Protein AF-A0A4Y2B0X3-F1 (afdb_monomer)

Mean predicted aligned error: 8.86 Å

Nearest PDB structures (foldseek):
  2b99-assembly1_A  TM=5.488E-01  e=1.959E+00  Methanocaldococcus jannaschii
  4aln-assembly2_F  TM=6.161E-01  e=4.173E+00  Staphylococcus aureus
  5im5-assembly1_K  TM=5.473E-01  e=3.918E+00  Methanocaldococcus jannaschii DSM 2661
  4y7k-assembly1_E  TM=5.125E-01  e=4.173E+00  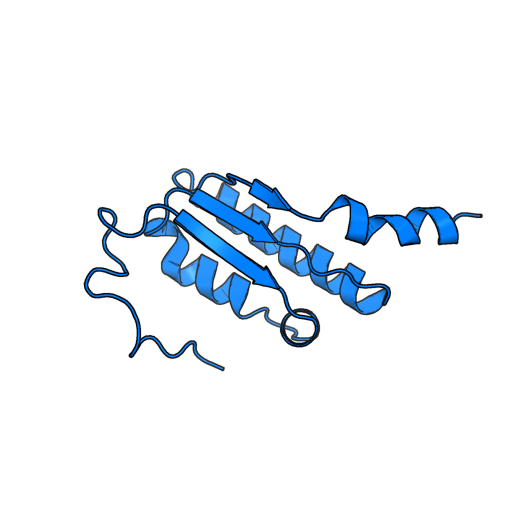Methanosarcina acetivorans C2A

Secondary structure (DSSP, 8-state):
----GGGPPTTTT-TTT--EEEEE--HHHHSSSS-HHHHHHHHHGGG-SEEEEEPPP---HHHHHHHHHHHHHHHHHHHH-TT-EEEEEESHHHHHHHHHHTT-

Solvent-accessi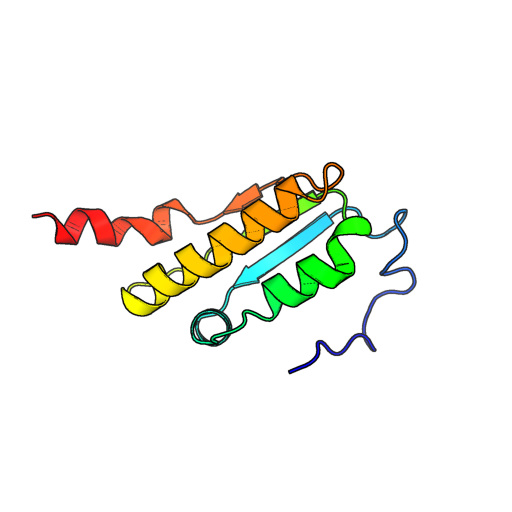ble surface area (backbone atoms only — not comparable to full-atom values): 6188 Å² total; per-residue (Å²): 129,84,82,82,67,88,81,57,62,91,56,68,77,36,65,89,69,33,44,66,48,79,46,74,58,50,72,72,44,38,70,39,96,68,39,63,70,54,55,47,43,72,76,48,43,89,30,27,41,27,38,28,44,38,50,55,81,56,87,52,68,68,48,52,54,36,42,55,55,53,48,52,53,46,52,51,50,40,70,73,35,86,66,38,39,83,73,43,78,39,53,54,71,62,40,50,63,62,60,64,69,73,75,114

Sequence (104 aa):
MPLDTRNWPEGFGSNSVCKKIRLGLTESQLSMDTCPVMEFLQQYSSIFLQVEIECMKCKEMRLIKSWCRHFIIFLQILTSNSQLILDKFSNFSKYFKHIEDLRK

Structure (mmCIF, N/CA/C/O backbone):
data_AF-A0A4Y2B0X3-F1
#
_entry.id   AF-A0A4Y2B0X3-F1
#
loop_
_atom_site.group_PDB
_atom_site.id
_atom_site.type_symbol
_atom_site.label_atom_id
_atom_site.label_alt_id
_atom_site.label_comp_id
_atom_site.label_asym_id
_atom_site.label_entity_id
_atom_site.label_seq_id
_atom_site.pdbx_PDB_ins_code
_atom_site.Cartn_x
_atom_site.Cartn_y
_atom_site.Cartn_z
_atom_site.occupancy
_atom_site.B_iso_or_equiv
_atom_site.auth_seq_id
_atom_site.auth_comp_id
_atom_site.auth_asym_id
_atom_site.auth_atom_id
_atom_site.pdbx_PDB_model_num
ATOM 1 N N . MET A 1 1 ? 12.847 -9.181 7.881 1.00 35.31 1 MET A N 1
ATOM 2 C CA . MET A 1 1 ? 13.359 -8.540 9.115 1.00 35.31 1 MET A CA 1
ATOM 3 C C . MET A 1 1 ? 12.161 -8.015 9.883 1.00 35.31 1 MET A C 1
ATOM 5 O O . MET A 1 1 ? 11.351 -7.351 9.246 1.00 35.31 1 MET A O 1
ATOM 9 N N . PRO A 1 2 ? 12.011 -8.323 11.182 1.00 45.03 2 PRO A N 1
ATOM 10 C CA . PRO A 1 2 ? 10.920 -7.773 11.975 1.00 45.03 2 PRO A CA 1
ATOM 11 C C . PRO A 1 2 ? 11.139 -6.267 12.172 1.00 45.03 2 PRO A C 1
ATOM 13 O O . PRO A 1 2 ? 12.276 -5.806 12.287 1.00 45.03 2 PRO A O 1
ATOM 16 N N . LEU A 1 3 ? 10.049 -5.505 12.150 1.00 56.09 3 LEU A N 1
ATOM 17 C CA . LEU A 1 3 ? 10.064 -4.058 12.337 1.00 56.09 3 LEU A CA 1
ATOM 18 C C . LEU A 1 3 ? 10.420 -3.751 13.804 1.00 56.09 3 LEU A C 1
ATOM 20 O O . LEU A 1 3 ? 9.771 -4.275 14.706 1.00 56.09 3 LEU A O 1
ATOM 24 N N . ASP A 1 4 ? 11.455 -2.944 14.057 1.00 55.56 4 ASP A N 1
ATOM 25 C CA . ASP A 1 4 ? 11.861 -2.595 15.426 1.00 55.56 4 ASP A CA 1
ATOM 26 C C . ASP A 1 4 ? 10.875 -1.577 16.018 1.00 55.56 4 ASP A C 1
ATOM 28 O O . ASP A 1 4 ? 10.863 -0.399 15.655 1.00 55.56 4 ASP A O 1
ATOM 32 N N . THR A 1 5 ? 10.004 -2.055 16.905 1.00 61.75 5 THR A N 1
ATOM 33 C CA . THR A 1 5 ? 8.927 -1.269 17.524 1.00 61.75 5 THR A CA 1
ATOM 34 C C . THR A 1 5 ? 9.382 -0.489 18.759 1.00 61.75 5 THR A C 1
ATOM 36 O O . THR A 1 5 ? 8.598 0.271 19.323 1.00 61.75 5 THR A O 1
ATOM 39 N N . ARG A 1 6 ? 10.647 -0.625 19.184 1.00 61.31 6 ARG A N 1
ATOM 40 C CA . ARG A 1 6 ? 11.175 0.014 20.407 1.00 61.31 6 ARG A CA 1
ATOM 41 C C . ARG A 1 6 ? 11.184 1.541 20.380 1.00 61.31 6 ARG A C 1
ATOM 43 O O . ARG A 1 6 ? 11.171 2.152 21.439 1.00 61.31 6 ARG A O 1
ATOM 50 N N . ASN A 1 7 ? 11.180 2.143 19.193 1.00 60.81 7 ASN A N 1
ATOM 51 C CA . ASN A 1 7 ? 11.202 3.598 19.015 1.00 60.81 7 ASN A CA 1
ATOM 52 C C . ASN A 1 7 ? 9.824 4.182 18.682 1.00 60.81 7 ASN A C 1
ATOM 54 O O . ASN A 1 7 ? 9.728 5.299 18.170 1.00 60.81 7 ASN A O 1
ATOM 58 N N . TRP A 1 8 ? 8.754 3.416 18.886 1.00 67.38 8 TRP A N 1
ATOM 59 C CA . TRP A 1 8 ? 7.418 3.901 18.588 1.00 67.38 8 TRP A CA 1
ATOM 60 C C . TRP A 1 8 ? 6.957 4.926 19.631 1.00 67.38 8 TRP A C 1
ATOM 62 O O . TRP A 1 8 ? 7.240 4.755 20.816 1.00 67.38 8 TRP A O 1
ATOM 72 N N . PRO A 1 9 ? 6.248 5.988 19.204 1.00 58.88 9 PRO A N 1
ATOM 73 C CA . PRO A 1 9 ? 5.620 6.937 20.114 1.00 58.88 9 PRO A CA 1
ATOM 74 C C . PRO A 1 9 ? 4.786 6.226 21.184 1.00 58.88 9 PRO A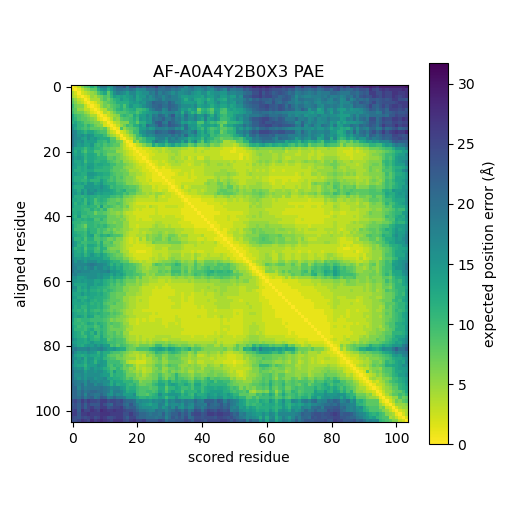 C 1
ATOM 76 O O . PRO A 1 9 ? 4.095 5.249 20.886 1.00 58.88 9 PRO A O 1
ATOM 79 N N . GLU A 1 10 ? 4.787 6.740 22.414 1.00 61.03 10 GLU A N 1
ATOM 80 C CA . GLU A 1 10 ? 3.846 6.271 23.434 1.00 61.03 10 GLU A CA 1
ATOM 81 C C . GLU A 1 10 ? 2.405 6.372 22.904 1.00 61.03 10 GLU A C 1
ATOM 83 O O . GLU A 1 10 ? 1.976 7.408 22.393 1.00 61.03 10 GLU A O 1
ATOM 88 N N . GLY A 1 11 ? 1.664 5.264 22.983 1.00 60.12 11 GLY A N 1
ATOM 89 C CA . GLY A 1 11 ? 0.298 5.160 22.457 1.00 60.12 11 GLY A CA 1
ATOM 90 C C . GLY A 1 11 ? 0.187 4.669 21.010 1.00 60.12 11 GLY A C 1
ATOM 91 O O . GLY A 1 11 ? -0.933 4.523 20.512 1.00 60.12 11 GLY A O 1
ATOM 92 N N . PHE A 1 12 ? 1.297 4.358 20.335 1.00 56.50 12 PHE A N 1
ATOM 93 C CA . PHE A 1 12 ? 1.249 3.658 19.051 1.00 56.50 12 PHE A CA 1
ATOM 94 C C . PHE A 1 12 ? 0.616 2.269 19.245 1.00 56.50 12 PHE A C 1
ATOM 96 O O . PHE A 1 12 ? 1.061 1.490 20.084 1.00 56.50 12 PHE A O 1
ATOM 103 N N . GLY A 1 13 ? -0.462 1.975 18.515 1.00 57.81 13 GLY A N 1
ATOM 104 C CA . GLY A 1 13 ? -1.303 0.794 18.768 1.00 57.81 13 GLY A CA 1
ATOM 105 C C . GLY A 1 13 ? -2.632 1.092 19.466 1.00 57.81 13 GLY A C 1
ATOM 106 O O . GLY A 1 13 ? -3.500 0.226 19.506 1.00 57.81 13 GLY A O 1
ATOM 107 N N . SER A 1 14 ? -2.828 2.313 19.971 1.00 60.22 14 SER A N 1
ATOM 108 C CA . SER A 1 14 ? -4.129 2.771 20.460 1.00 60.22 14 SER A CA 1
ATOM 109 C C . SER A 1 14 ? -4.927 3.430 19.333 1.00 60.22 14 SER A C 1
ATOM 111 O O . SER A 1 14 ? -4.436 4.360 18.681 1.00 60.22 14 SER A O 1
ATOM 113 N N . ASN A 1 15 ? -6.189 3.016 19.161 1.00 58.91 15 ASN A N 1
ATOM 114 C CA . ASN A 1 15 ? -7.125 3.591 18.181 1.00 58.91 15 ASN A CA 1
ATOM 115 C C . ASN A 1 15 ? -7.284 5.118 18.312 1.00 58.91 15 ASN A C 1
ATOM 117 O O . ASN A 1 15 ? -7.689 5.784 17.360 1.00 58.91 15 ASN A O 1
ATOM 121 N N . SER A 1 16 ? -6.992 5.698 19.483 1.00 60.69 16 SER A N 1
ATOM 122 C CA . SER A 1 16 ? -7.134 7.140 19.705 1.00 60.69 16 SER A CA 1
ATOM 123 C C . SER A 1 16 ? -6.004 7.976 19.094 1.00 60.69 16 SER A C 1
ATOM 125 O O . SER A 1 16 ? -6.254 9.123 18.717 1.00 60.69 16 SER A O 1
ATOM 127 N N . VAL A 1 17 ? -4.794 7.418 18.965 1.00 59.97 17 VAL A N 1
ATOM 128 C CA . VAL A 1 17 ? -3.576 8.165 18.595 1.00 59.97 17 VAL A CA 1
ATOM 129 C C . VAL A 1 17 ? -3.182 7.920 17.136 1.00 59.97 17 VAL A C 1
ATOM 131 O O . VAL A 1 17 ? -2.882 8.865 16.406 1.00 59.97 17 VAL A O 1
ATOM 134 N N . CYS A 1 18 ? -3.242 6.674 16.664 1.00 66.75 18 CYS A N 1
ATOM 135 C CA . CYS A 1 18 ? -2.751 6.296 15.336 1.00 66.75 18 CYS A CA 1
ATOM 136 C C . CYS A 1 18 ? -3.863 6.240 14.282 1.00 66.75 18 CYS A C 1
ATOM 138 O O . CYS A 1 18 ? -4.171 5.190 13.736 1.00 66.75 18 CYS A O 1
ATOM 140 N N . LYS A 1 19 ? -4.452 7.389 13.936 1.00 81.56 19 LYS A N 1
ATOM 141 C CA . LYS A 1 19 ? -5.534 7.431 12.931 1.00 81.56 19 LYS A CA 1
ATOM 142 C C . LYS A 1 19 ? -5.055 7.223 11.498 1.00 81.56 19 LYS A C 1
ATOM 144 O O . LYS A 1 19 ? -5.829 6.745 10.676 1.00 81.56 19 LYS A O 1
ATOM 149 N N . LYS A 1 20 ? -3.811 7.589 11.188 1.00 86.06 20 LYS A N 1
ATOM 150 C CA . LYS A 1 20 ? -3.294 7.618 9.819 1.00 86.06 20 LYS A CA 1
ATOM 151 C C . LYS A 1 20 ? -1.893 7.035 9.738 1.00 86.06 20 LYS A C 1
ATOM 153 O O . LYS A 1 20 ? -1.041 7.370 10.558 1.00 86.06 20 LYS A O 1
ATOM 158 N N . ILE A 1 21 ? -1.650 6.216 8.720 1.00 86.31 21 ILE A N 1
ATOM 159 C CA . ILE A 1 21 ? -0.324 5.696 8.389 1.00 86.31 21 ILE A CA 1
ATOM 160 C C . ILE A 1 21 ? 0.016 5.961 6.926 1.00 86.31 21 ILE A C 1
ATOM 162 O O . ILE A 1 21 ? -0.839 5.859 6.052 1.00 86.31 21 ILE A O 1
ATOM 166 N N . ARG A 1 22 ? 1.282 6.285 6.657 1.00 86.94 22 ARG A N 1
ATOM 167 C CA . ARG A 1 22 ? 1.830 6.385 5.304 1.00 86.94 22 ARG A CA 1
ATOM 168 C C . ARG A 1 22 ? 2.845 5.278 5.081 1.00 86.94 22 ARG A C 1
ATOM 170 O O . ARG A 1 22 ? 3.764 5.107 5.878 1.00 86.94 22 ARG A O 1
ATOM 177 N N . LEU A 1 23 ? 2.685 4.563 3.978 1.00 86.44 23 LEU A N 1
ATOM 178 C CA . LEU A 1 23 ? 3.517 3.432 3.606 1.00 86.44 23 LEU A CA 1
ATOM 179 C C . LEU A 1 23 ? 4.239 3.735 2.299 1.00 86.44 23 LEU A C 1
ATOM 181 O O . LEU A 1 23 ? 3.613 4.009 1.274 1.00 86.44 23 LEU A O 1
ATOM 185 N N . GLY A 1 24 ? 5.565 3.678 2.350 1.00 84.19 24 GLY A N 1
ATOM 186 C CA . GLY A 1 24 ? 6.423 3.692 1.172 1.00 84.19 24 GLY A CA 1
ATOM 187 C C . GLY A 1 24 ? 6.955 2.290 0.916 1.00 84.19 24 GLY A C 1
ATOM 188 O O . GLY A 1 24 ? 7.452 1.647 1.837 1.00 84.19 24 GLY A O 1
ATOM 189 N N . LEU A 1 25 ? 6.851 1.828 -0.327 1.00 82.00 25 LEU A N 1
ATOM 190 C CA . LEU A 1 25 ? 7.480 0.586 -0.772 1.00 82.00 25 LEU A CA 1
ATOM 191 C C . LEU A 1 25 ? 8.834 0.911 -1.399 1.00 82.00 25 LEU A C 1
ATOM 193 O O . LEU A 1 25 ? 8.901 1.736 -2.309 1.00 82.00 25 LEU A O 1
ATOM 197 N N . THR A 1 26 ? 9.899 0.269 -0.926 1.00 84.50 26 THR A N 1
ATOM 198 C CA . THR A 1 26 ? 11.239 0.368 -1.526 1.00 84.50 26 THR A CA 1
ATOM 199 C C . THR A 1 26 ? 11.488 -0.752 -2.541 1.00 84.50 26 THR A C 1
ATOM 201 O O . THR A 1 26 ? 10.819 -1.785 -2.518 1.00 84.50 26 THR A O 1
ATOM 204 N N . GLU A 1 27 ? 12.502 -0.602 -3.404 1.00 83.62 27 GLU A N 1
ATOM 205 C CA . GLU A 1 27 ? 12.887 -1.653 -4.369 1.00 83.62 27 GLU A CA 1
ATOM 206 C C . GLU A 1 27 ? 13.263 -2.954 -3.670 1.00 83.62 27 GLU A C 1
ATOM 208 O O . GLU A 1 27 ? 12.867 -4.036 -4.103 1.00 83.62 27 GLU A O 1
ATOM 213 N N . SER A 1 28 ? 13.975 -2.846 -2.547 1.00 85.00 28 SER A N 1
ATOM 214 C CA . SER A 1 28 ? 14.359 -3.997 -1.736 1.00 85.00 28 SER A CA 1
ATOM 215 C C . SER A 1 28 ? 13.141 -4.743 -1.196 1.00 85.00 28 SER A C 1
ATOM 217 O O . SER A 1 28 ? 13.085 -5.960 -1.314 1.00 85.00 28 SER A O 1
ATOM 219 N N . GLN A 1 29 ? 12.130 -4.034 -0.685 1.00 85.25 29 GLN A N 1
ATOM 220 C CA . GLN A 1 29 ? 10.890 -4.639 -0.189 1.00 85.25 29 GLN A CA 1
ATOM 221 C C . GLN A 1 29 ? 10.038 -5.243 -1.309 1.00 85.25 29 GLN A C 1
ATOM 223 O O . GLN A 1 29 ? 9.364 -6.245 -1.088 1.00 85.25 29 GLN A O 1
ATOM 228 N N . LEU A 1 30 ? 10.062 -4.651 -2.507 1.00 83.62 30 LEU A N 1
ATOM 229 C CA . LEU A 1 30 ? 9.377 -5.188 -3.685 1.00 83.62 30 LEU A CA 1
ATOM 230 C C . LEU A 1 30 ? 10.070 -6.422 -4.257 1.00 83.62 30 LEU A C 1
ATOM 232 O O . LEU A 1 30 ? 9.415 -7.246 -4.884 1.00 83.62 30 LEU A O 1
ATOM 236 N N . SER A 1 31 ? 11.374 -6.556 -4.048 1.00 84.12 31 SER A N 1
ATOM 237 C CA . SER A 1 31 ? 12.143 -7.713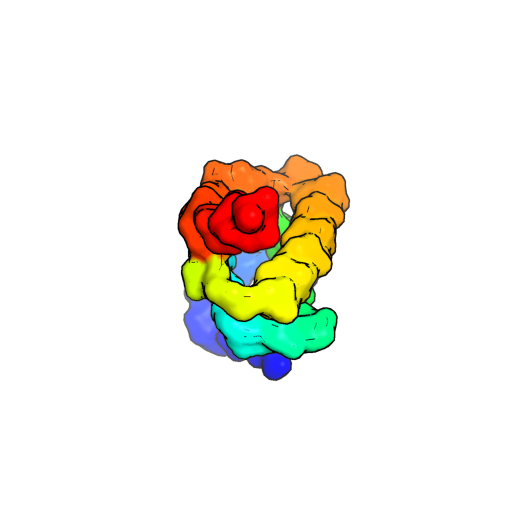 -4.509 1.00 84.12 31 SER A CA 1
ATOM 238 C C . SER A 1 31 ? 11.954 -8.946 -3.624 1.00 84.12 31 SER A C 1
ATOM 240 O O . SER A 1 31 ? 12.340 -10.040 -4.021 1.00 84.12 31 SER A O 1
ATOM 242 N N . MET A 1 32 ? 11.382 -8.781 -2.429 1.00 86.25 32 MET A N 1
ATOM 243 C CA . MET A 1 32 ? 11.130 -9.882 -1.504 1.00 86.25 32 MET A CA 1
ATOM 244 C C . MET A 1 32 ? 9.865 -10.658 -1.887 1.00 86.25 32 MET A C 1
ATOM 246 O O . MET A 1 32 ? 8.864 -10.072 -2.310 1.00 86.25 32 MET A O 1
ATOM 250 N N . ASP A 1 33 ? 9.903 -11.977 -1.675 1.00 80.88 33 ASP A N 1
ATOM 251 C CA . ASP A 1 33 ? 8.744 -12.856 -1.871 1.00 80.88 33 ASP A CA 1
ATOM 252 C C . ASP A 1 33 ? 7.586 -12.480 -0.941 1.00 80.88 33 ASP A C 1
ATOM 254 O O . ASP A 1 33 ? 6.433 -12.435 -1.376 1.00 80.88 33 ASP A O 1
ATOM 258 N N . THR A 1 34 ? 7.894 -12.140 0.315 1.00 80.81 34 THR A N 1
ATOM 259 C CA . THR A 1 34 ? 6.958 -11.495 1.238 1.00 80.81 34 THR A CA 1
ATOM 260 C C . THR A 1 34 ? 7.334 -10.033 1.429 1.00 80.81 34 THR A C 1
ATOM 262 O O . THR A 1 34 ? 8.483 -9.693 1.708 1.00 80.81 34 T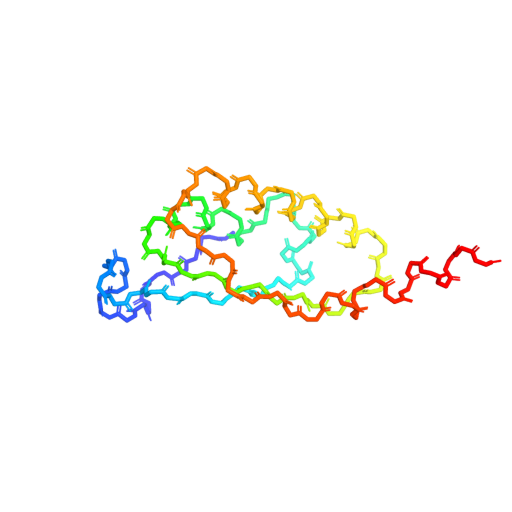HR A O 1
ATOM 265 N N . CYS A 1 35 ? 6.363 -9.137 1.247 1.00 84.69 35 CYS A N 1
ATOM 266 C CA . CYS A 1 35 ? 6.582 -7.712 1.442 1.00 84.69 35 CYS A CA 1
ATOM 267 C C . CYS A 1 35 ? 6.356 -7.355 2.921 1.00 84.69 35 CYS A C 1
ATOM 269 O O . CYS A 1 35 ? 5.214 -7.443 3.382 1.00 84.69 35 CYS A O 1
ATOM 271 N N . PRO A 1 36 ? 7.379 -6.877 3.659 1.00 86.19 36 PRO A N 1
ATOM 272 C CA . PRO A 1 36 ? 7.245 -6.559 5.086 1.00 86.19 36 PRO A CA 1
ATOM 273 C C . PRO A 1 36 ? 6.165 -5.511 5.382 1.00 86.19 36 PRO A C 1
ATOM 275 O O . PRO A 1 36 ? 5.569 -5.501 6.453 1.00 86.19 36 PRO A O 1
ATOM 278 N N . VAL A 1 37 ? 5.884 -4.630 4.417 1.00 86.38 37 VAL A N 1
ATOM 279 C CA . VAL A 1 37 ? 4.813 -3.627 4.514 1.00 86.38 37 VAL A CA 1
ATOM 280 C C . VAL A 1 37 ? 3.428 -4.282 4.519 1.00 86.38 37 VAL A C 1
ATOM 282 O O . VAL A 1 37 ? 2.526 -3.810 5.208 1.00 86.38 37 VAL A O 1
ATOM 285 N N . MET A 1 38 ? 3.254 -5.381 3.782 1.00 87.81 38 MET A N 1
ATOM 286 C CA . MET A 1 38 ? 1.991 -6.120 3.755 1.00 87.81 38 MET A CA 1
ATOM 287 C C . MET A 1 38 ? 1.803 -6.934 5.032 1.00 87.81 38 MET A C 1
ATOM 289 O O . MET A 1 38 ? 0.717 -6.903 5.600 1.00 87.81 38 MET A O 1
ATOM 293 N N . GLU A 1 39 ? 2.861 -7.582 5.527 1.00 89.56 39 GLU A N 1
ATOM 294 C CA . GLU A 1 39 ? 2.848 -8.273 6.828 1.00 89.56 39 GLU A CA 1
ATOM 295 C C . GLU A 1 39 ? 2.484 -7.302 7.961 1.00 89.56 39 GLU A C 1
ATOM 297 O O . GLU A 1 39 ? 1.618 -7.583 8.790 1.00 89.56 39 GLU A O 1
ATOM 302 N N . PHE A 1 40 ? 3.078 -6.106 7.939 1.00 87.00 40 PHE A N 1
ATOM 303 C CA . PHE A 1 40 ? 2.756 -5.039 8.875 1.00 87.00 40 PHE A CA 1
ATOM 304 C C . PHE A 1 40 ? 1.269 -4.670 8.849 1.00 87.00 40 PHE A C 1
ATOM 306 O O . PHE A 1 40 ? 0.617 -4.597 9.889 1.00 87.00 40 PHE A O 1
ATOM 313 N N . LEU A 1 41 ? 0.714 -4.441 7.659 1.00 86.12 41 LEU A N 1
ATOM 314 C CA . LEU A 1 41 ? -0.697 -4.099 7.521 1.00 86.12 41 LEU A CA 1
ATOM 315 C C . LEU A 1 41 ? -1.615 -5.243 7.948 1.00 86.12 41 LEU A C 1
ATOM 317 O O . LEU A 1 41 ? -2.635 -4.989 8.581 1.00 86.12 41 LEU A O 1
ATOM 321 N N . GLN A 1 42 ? -1.262 -6.492 7.657 1.00 88.12 42 GLN A N 1
ATOM 322 C CA . GLN A 1 42 ? -2.031 -7.639 8.139 1.00 88.12 42 GLN A CA 1
ATOM 323 C C . GLN A 1 42 ? -2.101 -7.657 9.666 1.00 88.12 42 GLN A C 1
ATOM 325 O O . GLN A 1 42 ? -3.176 -7.866 10.222 1.00 88.12 42 GLN A O 1
ATOM 330 N N . GLN A 1 43 ? -0.983 -7.385 10.339 1.00 87.00 43 GLN A N 1
ATOM 331 C CA . GLN A 1 43 ? -0.911 -7.437 11.796 1.00 87.00 43 GLN A CA 1
ATOM 332 C C . GLN A 1 43 ? -1.554 -6.223 12.482 1.00 87.00 43 GLN A C 1
ATOM 334 O O . GLN A 1 43 ? -2.140 -6.366 13.553 1.00 87.00 43 GLN A O 1
ATOM 339 N N . TYR A 1 44 ? -1.438 -5.033 11.889 1.00 84.00 44 TYR A N 1
ATOM 340 C CA . TYR A 1 44 ? -1.752 -3.778 12.575 1.00 84.00 44 TYR A CA 1
ATOM 341 C C . TYR A 1 44 ? -2.855 -2.946 11.908 1.00 84.00 44 TYR A C 1
ATOM 343 O O . TYR A 1 44 ? -3.150 -1.851 12.383 1.00 84.00 44 TYR A O 1
ATOM 351 N N . SER A 1 45 ? -3.497 -3.426 10.83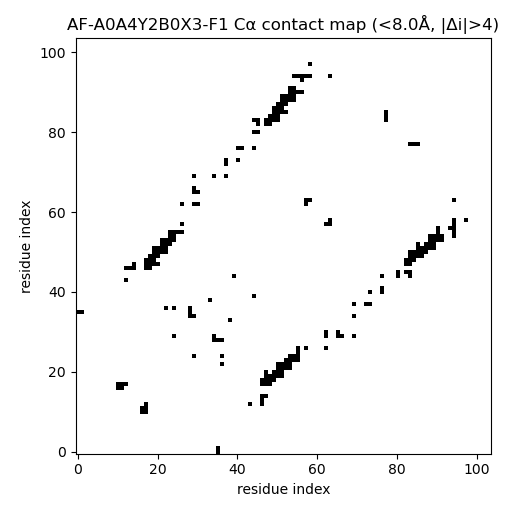5 1.00 82.50 45 SER A N 1
ATOM 352 C CA . SER A 1 45 ? -4.515 -2.644 10.104 1.00 82.50 45 SER A CA 1
ATOM 353 C C . SER A 1 45 ? -5.670 -2.152 10.977 1.00 82.50 45 SER A C 1
ATOM 355 O O . SER A 1 45 ? -6.204 -1.087 10.698 1.00 82.50 45 SER A O 1
ATOM 357 N N . SER A 1 46 ? -6.053 -2.877 12.032 1.00 82.25 46 SER A N 1
ATOM 358 C CA . SER A 1 46 ? -7.166 -2.498 12.919 1.00 82.25 46 SER A CA 1
ATOM 359 C C . SER A 1 46 ? -6.894 -1.258 13.770 1.00 82.25 46 SER A C 1
ATOM 361 O O . SER A 1 46 ? -7.828 -0.685 14.319 1.00 82.25 46 SER A O 1
ATOM 363 N N . ILE A 1 47 ? -5.628 -0.862 13.906 1.00 83.81 47 ILE A N 1
ATOM 364 C CA . ILE A 1 47 ? -5.223 0.314 14.686 1.00 83.81 47 ILE A CA 1
ATOM 365 C C . ILE A 1 47 ? -5.435 1.597 13.880 1.00 83.81 47 ILE A C 1
ATOM 367 O O . ILE A 1 47 ? -5.646 2.665 14.454 1.00 83.81 47 ILE A O 1
ATOM 371 N N . PHE A 1 48 ? -5.367 1.497 12.552 1.00 82.06 48 PHE A N 1
ATOM 372 C CA . PHE A 1 48 ? -5.390 2.642 11.658 1.00 82.06 48 PHE A CA 1
ATOM 373 C C . PHE A 1 48 ? -6.780 2.834 11.057 1.00 82.06 48 PHE A C 1
ATOM 375 O O . PHE A 1 48 ? -7.440 1.883 10.653 1.00 82.06 48 PHE A O 1
ATOM 382 N N . LEU A 1 49 ? -7.198 4.093 10.942 1.00 84.62 49 LEU A N 1
ATOM 383 C CA . LEU A 1 49 ? -8.415 4.466 10.221 1.00 84.62 49 LEU A CA 1
ATOM 384 C C . LEU A 1 49 ? -8.108 4.784 8.754 1.00 84.62 49 LEU A C 1
ATOM 386 O O . LEU A 1 49 ? -8.930 4.571 7.873 1.00 84.62 49 LEU A O 1
ATOM 390 N N . GLN A 1 50 ? -6.921 5.328 8.491 1.00 86.75 50 GLN A N 1
ATOM 391 C CA . GLN A 1 50 ? -6.510 5.810 7.183 1.00 86.75 50 GLN A CA 1
ATOM 392 C C . GLN A 1 50 ? -5.137 5.274 6.806 1.00 86.75 50 GLN A C 1
ATOM 394 O O . GLN A 1 50 ? -4.193 5.324 7.597 1.00 86.75 50 GLN A O 1
ATOM 399 N N . VAL A 1 51 ? -5.008 4.836 5.560 1.00 88.00 51 VAL A N 1
ATOM 400 C CA . VAL A 1 51 ? -3.728 4.464 4.966 1.00 88.00 51 VAL A CA 1
ATOM 401 C C . VAL A 1 51 ? -3.456 5.306 3.730 1.00 88.00 51 VAL A C 1
ATOM 403 O O . VAL A 1 51 ? -4.317 5.500 2.874 1.00 88.00 51 VAL A O 1
ATOM 406 N N . GLU A 1 52 ? -2.232 5.803 3.631 1.00 89.62 52 GLU A N 1
ATOM 407 C CA . GLU A 1 52 ? -1.675 6.334 2.399 1.00 89.62 52 GLU A CA 1
ATOM 408 C C . GLU A 1 52 ? -0.630 5.367 1.862 1.00 89.62 52 GLU A C 1
ATOM 410 O O . GLU A 1 52 ? 0.242 4.911 2.604 1.00 89.62 52 GLU A O 1
ATOM 415 N N . ILE A 1 53 ? -0.669 5.114 0.557 1.00 84.94 53 ILE A N 1
ATOM 416 C CA . ILE A 1 53 ? 0.412 4.418 -0.136 1.00 84.94 53 ILE A CA 1
ATOM 417 C C . ILE A 1 53 ? 1.132 5.377 -1.069 1.00 84.94 53 ILE A C 1
ATOM 419 O O . ILE A 1 53 ? 0.535 6.090 -1.884 1.00 84.94 53 ILE A O 1
ATOM 423 N N . GLU A 1 54 ? 2.453 5.337 -0.979 1.00 83.38 54 GLU A N 1
ATOM 424 C CA . GLU A 1 54 ? 3.359 5.989 -1.898 1.00 83.38 54 GLU A CA 1
ATOM 425 C C . GLU A 1 54 ? 4.044 4.963 -2.798 1.00 83.38 54 GLU A C 1
ATOM 427 O O . GLU A 1 54 ? 4.787 4.089 -2.347 1.00 83.38 54 GLU A O 1
ATOM 432 N N . CYS A 1 55 ? 3.812 5.106 -4.103 1.00 75.88 55 CYS A N 1
ATOM 433 C CA . CYS A 1 55 ? 4.518 4.329 -5.108 1.00 75.88 55 CYS A CA 1
ATOM 434 C C . CYS A 1 55 ? 5.878 4.971 -5.396 1.00 75.88 55 CYS A C 1
ATOM 436 O O . CYS A 1 55 ? 5.964 6.131 -5.809 1.00 75.88 55 CYS A O 1
ATOM 438 N N . MET A 1 56 ? 6.950 4.205 -5.221 1.00 72.56 56 MET A N 1
ATOM 439 C CA . MET A 1 56 ? 8.279 4.591 -5.688 1.00 72.56 56 MET A CA 1
ATOM 440 C C . MET A 1 56 ? 8.354 4.562 -7.220 1.00 72.56 56 MET A C 1
ATOM 442 O O . MET A 1 56 ? 7.690 3.755 -7.857 1.00 72.56 56 MET A O 1
ATOM 446 N N . LYS A 1 57 ? 9.179 5.403 -7.848 1.00 72.25 57 LYS A N 1
ATOM 447 C CA . LYS A 1 57 ? 9.386 5.344 -9.304 1.00 72.25 57 LYS A CA 1
ATOM 448 C C . LYS A 1 57 ? 10.243 4.125 -9.644 1.00 72.25 57 LYS 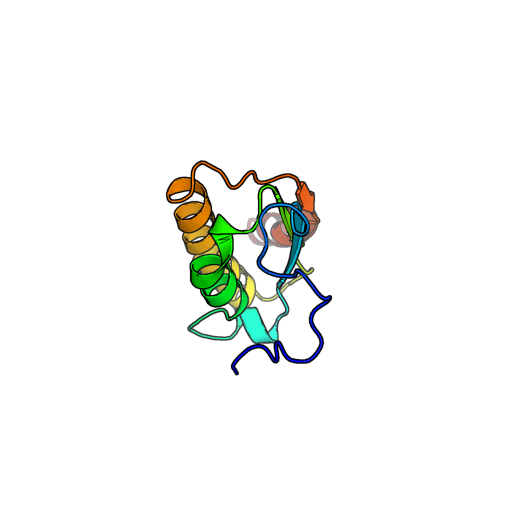A C 1
ATOM 450 O O . LYS A 1 57 ? 11.407 4.105 -9.270 1.00 72.25 57 LYS A O 1
ATOM 455 N N . CYS A 1 58 ? 9.704 3.165 -10.390 1.00 70.38 58 CYS A N 1
ATOM 456 C CA . CYS A 1 58 ? 10.460 2.005 -10.853 1.00 70.38 58 CYS A CA 1
ATOM 457 C C . CYS A 1 58 ? 10.347 1.842 -12.373 1.00 70.38 58 CYS A C 1
ATOM 459 O O . CYS A 1 58 ? 9.282 2.066 -12.945 1.00 70.38 58 CYS A O 1
ATOM 461 N N . LYS A 1 59 ? 11.453 1.472 -13.028 1.00 72.75 59 LYS A N 1
ATOM 462 C CA . LYS A 1 59 ? 11.491 1.163 -14.470 1.00 72.75 59 LYS A CA 1
ATOM 463 C C . LYS A 1 59 ? 11.638 -0.330 -14.755 1.00 72.75 59 LYS A C 1
ATOM 465 O O . LYS A 1 59 ? 11.453 -0.756 -15.890 1.00 72.75 59 LYS A O 1
ATOM 470 N N . GLU A 1 60 ? 11.994 -1.124 -13.750 1.00 81.38 60 GLU A N 1
ATOM 471 C CA . GLU A 1 60 ? 12.240 -2.544 -13.936 1.00 81.38 60 GLU A CA 1
ATOM 472 C C . GLU A 1 60 ? 10.920 -3.318 -13.955 1.00 81.38 60 GLU A C 1
ATOM 474 O O . GLU A 1 60 ? 10.181 -3.369 -12.972 1.00 81.38 60 GLU A O 1
ATOM 479 N N . MET A 1 61 ? 10.630 -3.976 -15.077 1.00 79.88 61 MET A N 1
ATOM 480 C CA . MET A 1 61 ? 9.367 -4.692 -15.274 1.00 79.88 61 MET A CA 1
ATOM 481 C C . MET A 1 61 ? 9.136 -5.813 -14.246 1.00 79.88 61 MET A C 1
ATOM 483 O O . MET A 1 61 ? 7.990 -6.120 -13.914 1.00 79.88 61 MET A O 1
ATOM 487 N N . ARG A 1 62 ? 10.209 -6.415 -13.713 1.00 83.69 62 ARG A N 1
ATOM 488 C CA . ARG A 1 62 ? 10.128 -7.413 -12.632 1.00 83.69 62 ARG A CA 1
ATOM 489 C C . ARG A 1 62 ? 9.590 -6.800 -11.341 1.00 83.69 62 ARG A C 1
ATOM 491 O O . ARG A 1 62 ? 8.667 -7.354 -10.748 1.00 83.69 62 ARG A O 1
ATOM 498 N N . LEU A 1 63 ? 10.102 -5.632 -10.965 1.00 83.25 63 LEU A N 1
ATOM 499 C CA . LEU A 1 63 ? 9.649 -4.893 -9.789 1.00 83.25 63 LEU A CA 1
ATOM 500 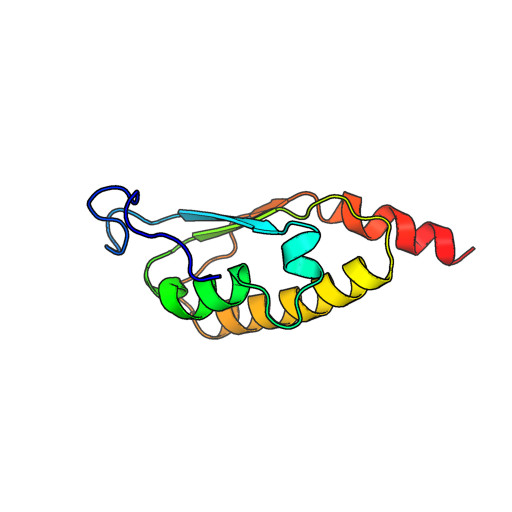C C . LEU A 1 63 ? 8.219 -4.378 -9.966 1.00 83.25 63 LEU A C 1
ATOM 502 O O . LEU A 1 63 ? 7.437 -4.469 -9.026 1.00 83.25 63 LEU A O 1
ATOM 506 N N . ILE A 1 64 ? 7.840 -3.960 -11.180 1.00 80.44 64 ILE A N 1
ATOM 507 C CA . ILE A 1 64 ? 6.451 -3.595 -11.506 1.00 80.44 64 ILE A CA 1
ATOM 508 C C . ILE A 1 64 ? 5.502 -4.775 -11.278 1.00 80.44 64 ILE A C 1
ATOM 510 O O . ILE A 1 64 ? 4.471 -4.631 -10.621 1.00 80.44 64 ILE A O 1
ATOM 514 N N . LYS A 1 65 ? 5.852 -5.966 -11.780 1.00 83.94 65 LYS A N 1
ATOM 515 C CA . LYS A 1 65 ? 5.050 -7.180 -11.557 1.00 83.94 65 LYS A CA 1
ATOM 516 C C . LYS A 1 65 ? 4.957 -7.534 -10.075 1.00 83.94 65 LYS A C 1
ATOM 518 O O . LYS A 1 65 ? 3.877 -7.893 -9.610 1.00 83.94 65 LYS A O 1
ATOM 523 N N . SER A 1 66 ? 6.065 -7.434 -9.343 1.00 87.31 66 SER A N 1
ATOM 524 C CA . SER A 1 66 ? 6.075 -7.707 -7.905 1.00 87.31 66 SER A CA 1
ATOM 525 C C . SER A 1 66 ? 5.211 -6.711 -7.130 1.00 87.31 66 SER A C 1
ATOM 527 O O . SER A 1 66 ? 4.390 -7.105 -6.306 1.00 87.31 66 SER A O 1
ATOM 529 N N . TRP A 1 67 ? 5.291 -5.426 -7.478 1.00 84.12 67 TRP A N 1
ATOM 530 C CA . TRP A 1 67 ? 4.425 -4.392 -6.924 1.00 84.12 67 TRP A CA 1
ATOM 531 C C . TRP A 1 67 ? 2.949 -4.694 -7.172 1.00 84.12 67 TRP A C 1
ATOM 533 O O . TRP A 1 67 ? 2.170 -4.641 -6.227 1.00 84.12 67 TRP A O 1
ATOM 543 N N . CYS A 1 68 ? 2.560 -5.102 -8.386 1.00 84.50 68 CYS A N 1
ATOM 544 C CA . CYS A 1 68 ? 1.176 -5.495 -8.663 1.00 84.50 68 CYS A CA 1
ATOM 545 C C . CYS A 1 68 ? 0.719 -6.666 -7.777 1.00 84.50 68 CYS A C 1
ATOM 547 O O . CYS A 1 68 ? -0.402 -6.642 -7.276 1.00 84.50 68 CYS A O 1
ATOM 549 N N . ARG A 1 69 ? 1.579 -7.671 -7.547 1.00 89.12 69 ARG A N 1
ATOM 550 C CA . ARG A 1 69 ? 1.270 -8.800 -6.648 1.00 89.12 69 ARG A CA 1
ATOM 551 C C . ARG A 1 69 ? 1.038 -8.321 -5.214 1.00 89.12 69 ARG A C 1
ATOM 553 O O . ARG A 1 69 ? 0.019 -8.661 -4.620 1.00 89.12 69 ARG A O 1
ATOM 560 N N . HIS A 1 70 ? 1.939 -7.496 -4.685 1.00 87.81 70 HIS A N 1
ATOM 561 C CA . HIS A 1 70 ? 1.822 -6.952 -3.328 1.00 87.81 70 HIS A CA 1
ATOM 562 C C . HIS A 1 70 ? 0.638 -5.989 -3.189 1.00 87.81 70 HIS A C 1
ATOM 564 O O . HIS A 1 70 ? -0.033 -5.977 -2.162 1.00 87.81 70 HIS A O 1
ATOM 570 N N . PHE A 1 71 ? 0.318 -5.229 -4.236 1.00 85.44 71 PHE A N 1
ATOM 571 C CA . PHE A 1 71 ? -0.839 -4.336 -4.262 1.00 85.44 71 PHE A CA 1
ATOM 572 C C . PHE A 1 71 ? -2.170 -5.098 -4.227 1.00 85.44 71 PHE A C 1
ATOM 574 O O . PHE A 1 71 ? -3.111 -4.652 -3.580 1.00 85.44 71 PHE A O 1
ATOM 581 N N . ILE A 1 72 ? -2.256 -6.276 -4.851 1.00 88.88 72 ILE A N 1
ATOM 582 C CA . ILE A 1 72 ? -3.442 -7.139 -4.719 1.00 88.88 72 ILE A CA 1
ATOM 583 C C . ILE A 1 72 ? -3.635 -7.562 -3.256 1.00 88.88 72 ILE A C 1
ATOM 585 O O . ILE A 1 72 ? -4.747 -7.470 -2.740 1.00 88.88 72 ILE A O 1
ATOM 589 N N . ILE A 1 73 ? -2.557 -7.958 -2.572 1.00 90.31 73 ILE A N 1
ATOM 590 C CA . ILE A 1 73 ? -2.597 -8.316 -1.145 1.00 90.31 73 ILE A CA 1
ATOM 591 C C . ILE A 1 73 ? -3.037 -7.110 -0.304 1.00 90.31 73 ILE A C 1
ATOM 593 O O . ILE A 1 73 ? -3.883 -7.240 0.577 1.00 90.31 73 ILE A O 1
ATOM 597 N N . PHE A 1 74 ? -2.524 -5.918 -0.611 1.00 88.12 74 PHE A N 1
ATOM 598 C CA . PHE A 1 74 ? -2.952 -4.681 0.038 1.00 88.12 74 PHE A CA 1
ATOM 599 C C . PHE A 1 74 ? -4.462 -4.438 -0.083 1.00 88.12 74 PHE A C 1
ATOM 601 O O . PHE A 1 74 ? -5.128 -4.162 0.915 1.00 88.12 74 PHE A O 1
ATOM 608 N N . LEU A 1 75 ? -5.012 -4.566 -1.294 1.00 87.25 75 LEU A N 1
ATOM 609 C CA . LEU A 1 75 ? -6.447 -4.406 -1.526 1.00 87.25 75 LEU A CA 1
ATOM 610 C C . LEU A 1 75 ? -7.259 -5.452 -0.758 1.00 87.25 75 LEU A C 1
ATOM 612 O O . LEU A 1 75 ? -8.293 -5.112 -0.192 1.00 87.25 75 LEU A O 1
ATOM 616 N N . GLN A 1 76 ? -6.778 -6.696 -0.677 1.00 90.88 76 GLN A N 1
ATOM 617 C CA . GLN A 1 76 ? -7.421 -7.732 0.134 1.00 90.88 76 GLN A CA 1
ATOM 618 C C . GLN A 1 76 ? -7.480 -7.333 1.614 1.00 90.88 76 GLN A C 1
ATOM 620 O O . GLN A 1 76 ? -8.546 -7.433 2.222 1.00 90.88 76 GLN A O 1
ATOM 625 N N . ILE A 1 77 ? -6.385 -6.803 2.172 1.00 88.00 77 ILE A N 1
ATOM 626 C CA . ILE A 1 77 ? -6.347 -6.313 3.559 1.00 88.00 77 ILE A CA 1
ATOM 627 C C . ILE A 1 77 ? -7.367 -5.188 3.759 1.00 88.00 77 ILE A C 1
ATOM 629 O O . ILE A 1 77 ? -8.173 -5.267 4.687 1.00 88.00 77 ILE A O 1
ATOM 633 N N . LEU A 1 78 ? -7.392 -4.197 2.861 1.00 86.31 78 LEU A N 1
ATOM 634 C CA . LEU A 1 78 ? -8.378 -3.111 2.894 1.00 86.31 78 LEU A CA 1
ATOM 635 C C . LEU A 1 78 ? -9.814 -3.639 2.880 1.00 86.31 78 LEU A C 1
ATOM 637 O O . LEU A 1 78 ? -10.640 -3.214 3.678 1.00 86.31 78 LEU A O 1
ATOM 641 N N . THR A 1 79 ? -10.117 -4.594 2.001 1.00 86.44 79 THR A N 1
ATOM 642 C CA . THR A 1 79 ? -11.471 -5.160 1.918 1.00 86.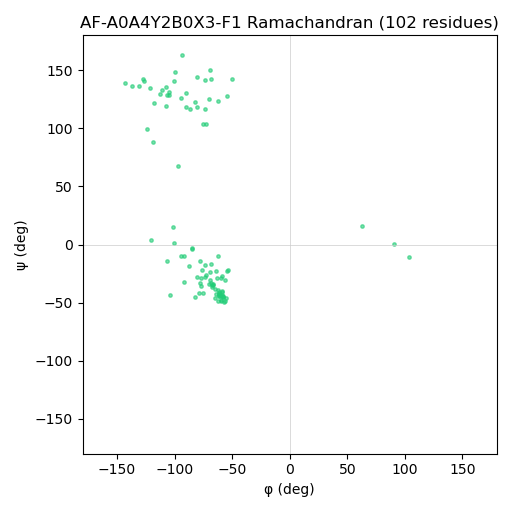44 79 THR A CA 1
ATOM 643 C C . THR A 1 79 ? -11.836 -6.011 3.133 1.00 86.44 79 THR A C 1
ATOM 645 O O . THR A 1 79 ? -13.004 -6.062 3.506 1.00 86.44 79 THR A O 1
ATOM 648 N N . SER A 1 80 ? -10.855 -6.657 3.772 1.00 87.25 80 SER A N 1
ATOM 649 C CA . SER A 1 80 ? -11.070 -7.464 4.980 1.00 87.25 80 SER A CA 1
ATOM 650 C C . SER A 1 80 ? -11.257 -6.621 6.244 1.00 87.25 80 SER A C 1
ATOM 652 O O . SER A 1 80 ? -11.846 -7.089 7.216 1.00 87.25 80 SER A O 1
ATOM 654 N N . ASN A 1 81 ? -10.783 -5.373 6.227 1.00 83.50 81 ASN A N 1
ATOM 655 C CA . ASN A 1 81 ? -10.869 -4.448 7.343 1.00 83.50 81 ASN A CA 1
ATOM 656 C C . ASN A 1 81 ? -11.676 -3.210 6.935 1.00 83.50 81 ASN A C 1
ATOM 658 O O . ASN A 1 81 ? -11.126 -2.198 6.508 1.00 83.50 81 ASN A O 1
ATOM 662 N N . SER A 1 82 ? -12.997 -3.282 7.118 1.00 72.06 82 SER A N 1
ATOM 663 C CA . SER A 1 82 ? -13.939 -2.225 6.724 1.00 72.06 82 SER A CA 1
ATOM 664 C C . SER A 1 82 ? -13.731 -0.881 7.434 1.00 72.06 82 SER A C 1
ATOM 666 O O . SER A 1 82 ? -14.378 0.099 7.071 1.00 72.06 82 SER A O 1
ATOM 668 N N . GLN A 1 83 ? -12.886 -0.829 8.469 1.00 78.25 83 GLN A N 1
ATOM 669 C CA . GLN A 1 83 ? -12.553 0.403 9.186 1.00 78.25 83 GLN A CA 1
ATOM 670 C C . GLN A 1 83 ? -11.375 1.150 8.545 1.00 78.25 83 GLN A C 1
ATOM 672 O O . GLN A 1 83 ? -11.206 2.341 8.802 1.00 78.25 83 GLN A O 1
ATOM 677 N N . LEU A 1 84 ? -10.581 0.473 7.708 1.00 83.50 84 LEU A N 1
ATOM 678 C CA . LEU A 1 84 ? -9.401 1.044 7.076 1.00 83.50 84 LEU A CA 1
ATOM 679 C C . LEU A 1 84 ? -9.764 1.693 5.733 1.00 83.50 84 LEU A C 1
ATOM 681 O O . LEU A 1 84 ? -10.191 1.033 4.788 1.00 83.50 84 LEU A O 1
ATOM 685 N N . ILE A 1 85 ? -9.546 3.000 5.633 1.00 84.56 85 ILE A N 1
ATOM 686 C CA . ILE A 1 85 ? -9.846 3.808 4.450 1.00 84.56 85 ILE A CA 1
ATOM 687 C C . ILE A 1 85 ? -8.540 4.135 3.720 1.00 84.56 85 ILE A C 1
ATOM 689 O O . ILE A 1 85 ? -7.593 4.654 4.311 1.00 84.56 85 ILE A O 1
ATOM 693 N N . LEU A 1 86 ? -8.484 3.870 2.414 1.00 84.94 86 LEU A N 1
ATOM 694 C CA . LEU A 1 86 ? -7.402 4.371 1.566 1.00 84.94 86 LEU A CA 1
ATOM 695 C C . LEU A 1 86 ? -7.599 5.876 1.350 1.00 84.94 86 LEU A C 1
ATOM 697 O O . LEU A 1 86 ? -8.456 6.284 0.571 1.00 84.94 86 LEU A O 1
ATOM 701 N N . ASP A 1 87 ? -6.809 6.690 2.045 1.00 84.50 87 ASP A N 1
ATOM 702 C CA . ASP A 1 87 ? -6.922 8.152 2.006 1.00 84.50 87 ASP A CA 1
ATOM 703 C C . ASP A 1 87 ? -6.201 8.736 0.786 1.00 84.50 87 ASP A C 1
ATOM 705 O O . ASP A 1 87 ? -6.739 9.564 0.051 1.00 84.50 87 ASP A O 1
ATOM 709 N N . LYS A 1 88 ? -4.976 8.264 0.521 1.00 84.94 88 LYS A N 1
ATOM 710 C CA . LYS A 1 88 ? -4.178 8.767 -0.597 1.00 84.94 88 LYS A CA 1
ATOM 711 C C . LYS A 1 88 ? -3.366 7.685 -1.274 1.00 84.94 88 LYS A C 1
ATOM 713 O O . LYS A 1 88 ? -2.691 6.877 -0.641 1.00 84.94 88 LYS A O 1
ATOM 718 N N . PHE A 1 89 ? -3.349 7.765 -2.597 1.00 82.81 89 PHE A N 1
ATOM 719 C CA . PHE A 1 89 ? -2.536 6.913 -3.440 1.00 82.81 89 PHE A CA 1
ATOM 720 C C . PHE A 1 89 ? -1.643 7.762 -4.345 1.00 82.81 89 PHE A C 1
ATOM 722 O O . PHE A 1 89 ? -2.083 8.339 -5.340 1.00 82.81 89 PHE A O 1
ATOM 729 N N . SER A 1 90 ? -0.380 7.911 -3.945 1.00 81.25 90 SER A N 1
ATOM 730 C CA . SER A 1 90 ? 0.545 8.878 -4.545 1.00 81.25 90 SER A CA 1
ATOM 731 C C . SER A 1 90 ? 1.487 8.237 -5.559 1.00 81.25 90 SER A C 1
ATOM 733 O O . SER A 1 90 ? 1.923 7.099 -5.400 1.00 81.25 90 SER A O 1
ATOM 735 N N . ASN A 1 91 ? 1.862 9.022 -6.577 1.00 72.50 91 ASN A N 1
ATOM 736 C CA . ASN A 1 91 ? 2.863 8.682 -7.598 1.00 72.50 91 ASN A CA 1
ATOM 737 C C . ASN A 1 91 ? 2.528 7.469 -8.491 1.00 72.50 91 ASN A C 1
ATOM 739 O O . ASN A 1 91 ? 3.392 7.009 -9.234 1.00 72.50 91 ASN A O 1
ATOM 743 N N . PHE A 1 92 ? 1.271 7.016 -8.510 1.00 70.38 92 PHE A N 1
ATOM 744 C CA . PHE A 1 92 ? 0.830 5.894 -9.344 1.00 70.38 92 PHE A CA 1
ATOM 745 C C . PHE A 1 92 ? 1.079 6.120 -10.844 1.00 70.38 92 PHE A C 1
ATOM 747 O O . PHE A 1 92 ? 1.653 5.275 -11.523 1.00 70.38 92 PHE A O 1
ATOM 754 N N . SER A 1 93 ? 0.760 7.308 -11.366 1.00 65.50 93 SER A N 1
ATOM 755 C CA . SER A 1 93 ? 0.985 7.636 -12.784 1.00 65.50 93 SER A CA 1
ATOM 756 C C . SER A 1 93 ? 2.464 7.616 -13.186 1.00 65.50 93 SER A C 1
ATOM 758 O O . SER A 1 93 ? 2.798 7.304 -14.327 1.00 65.50 93 SER A O 1
ATOM 760 N N . LYS A 1 94 ? 3.379 7.904 -12.253 1.00 64.50 94 LYS A N 1
ATOM 761 C CA . LYS A 1 94 ? 4.829 7.835 -12.497 1.00 64.50 94 LYS A CA 1
ATOM 762 C C . LYS A 1 94 ? 5.337 6.392 -12.573 1.00 64.50 94 LYS A C 1
ATOM 764 O O . LYS A 1 94 ? 6.430 6.188 -13.093 1.00 64.50 94 LYS A O 1
ATOM 769 N N . TYR A 1 95 ? 4.556 5.432 -12.081 1.00 65.00 95 TYR A N 1
ATOM 770 C CA . TYR A 1 95 ? 4.846 4.001 -12.140 1.00 65.00 95 TYR A CA 1
ATOM 771 C C . TYR A 1 95 ? 4.525 3.409 -13.520 1.00 65.00 95 TYR A C 1
ATOM 773 O O . TYR A 1 95 ? 5.315 2.657 -14.080 1.00 65.00 95 TYR A O 1
ATOM 781 N N . PHE A 1 96 ? 3.391 3.808 -14.107 1.00 60.78 96 PHE A N 1
ATOM 782 C CA . PHE A 1 96 ? 2.868 3.229 -15.353 1.00 60.78 96 PHE A CA 1
ATOM 783 C C . PHE A 1 96 ? 3.308 3.942 -16.631 1.00 60.78 96 PHE A C 1
ATOM 785 O O . PHE A 1 96 ? 3.131 3.387 -17.713 1.00 60.78 96 PHE A O 1
ATOM 792 N N . LYS A 1 97 ? 3.935 5.122 -16.530 1.00 62.22 97 LYS A N 1
ATOM 793 C CA . LYS A 1 97 ? 4.409 5.887 -17.698 1.00 62.22 97 LYS A CA 1
ATOM 794 C C . LYS A 1 97 ? 5.316 5.097 -18.652 1.00 62.22 97 LYS A C 1
ATOM 796 O O . LYS A 1 97 ? 5.409 5.465 -19.808 1.00 62.22 97 LYS A O 1
ATOM 801 N N . HIS A 1 98 ? 5.953 4.018 -18.198 1.00 55.12 98 HIS A N 1
ATOM 802 C CA . HIS A 1 98 ? 6.816 3.179 -19.038 1.00 55.12 98 HIS A CA 1
ATOM 803 C C . HIS A 1 98 ? 6.120 1.954 -19.650 1.00 55.12 98 HIS A C 1
ATOM 805 O O . HIS A 1 98 ? 6.700 1.303 -20.512 1.00 55.12 98 HIS A O 1
ATOM 811 N N . ILE A 1 99 ? 4.891 1.628 -19.233 1.00 55.88 99 ILE A N 1
ATOM 812 C CA . ILE A 1 99 ? 4.136 0.510 -19.819 1.00 55.88 99 ILE A CA 1
ATOM 813 C C . ILE A 1 99 ? 3.528 0.912 -21.171 1.00 55.88 99 ILE A C 1
ATOM 815 O O . ILE A 1 99 ? 3.454 0.079 -22.071 1.00 55.88 99 ILE A O 1
ATOM 819 N N . GLU A 1 100 ? 3.142 2.180 -21.347 1.00 53.53 100 GLU A N 1
ATOM 820 C CA . GLU A 1 100 ? 2.639 2.688 -22.635 1.00 53.53 100 GLU A CA 1
ATOM 821 C C . GLU A 1 100 ? 3.736 2.792 -23.704 1.00 53.53 100 GLU A C 1
ATOM 823 O O . GLU A 1 100 ? 3.473 2.495 -24.868 1.00 53.53 100 GLU A O 1
ATOM 828 N N . ASP A 1 101 ? 4.973 3.117 -23.317 1.00 53.72 101 ASP A N 1
ATOM 829 C CA . ASP A 1 101 ? 6.109 3.206 -24.247 1.00 53.72 101 ASP A CA 1
ATOM 830 C C . ASP A 1 101 ? 6.547 1.836 -24.802 1.00 53.72 101 ASP A C 1
ATOM 832 O O . ASP A 1 101 ? 7.124 1.773 -25.880 1.00 53.72 101 ASP A O 1
ATOM 836 N N . LEU A 1 102 ? 6.252 0.732 -24.102 1.00 50.16 102 LEU A N 1
ATOM 837 C CA . LEU A 1 102 ? 6.580 -0.642 -24.525 1.00 50.16 102 LEU A CA 1
ATOM 838 C C . LEU A 1 102 ? 5.543 -1.265 -25.475 1.00 50.16 102 LEU A C 1
ATOM 840 O O . LEU A 1 102 ? 5.711 -2.406 -25.906 1.00 50.16 102 LEU A O 1
ATOM 844 N N . ARG A 1 103 ? 4.439 -0.559 -25.747 1.00 51.03 103 ARG A N 1
ATOM 845 C CA . ARG A 1 103 ? 3.344 -1.023 -26.615 1.00 51.03 103 ARG A CA 1
ATOM 846 C C . ARG A 1 103 ? 3.396 -0.436 -28.033 1.00 51.03 103 ARG A C 1
ATOM 848 O O . ARG A 1 103 ? 2.495 -0.728 -28.818 1.00 51.03 103 ARG A O 1
ATOM 855 N N . LYS A 1 104 ? 4.409 0.381 -28.335 1.00 44.47 104 LYS A N 1
ATOM 856 C CA . LYS A 1 104 ? 4.770 0.859 -29.679 1.00 44.47 104 LYS A CA 1
ATOM 857 C C . LYS A 1 104 ? 5.946 0.056 -30.215 1.00 44.47 104 LYS A C 1
ATOM 859 O O . LYS A 1 104 ? 5.975 -0.128 -31.448 1.00 44.47 104 LYS A O 1
#

Organism: Araneus ventricosus (NCBI:txid182803)

Radius of gyration: 14.94 Å; Cα contacts (8 Å, |Δi|>4): 122; chains: 1; bounding box: 28×22×53 Å

Foldseek 3Di:
DDDPCVPPPVCVLALVPAAEDEDEDDLVQLPDPHRNSLVCCLVRVQSYQEYEYEYDQDDDVSSLVSVVVSVVSVVVSCVVHVSYDHPYYPPPCSRCVNVVVVVD

pLDDT: mean 76.15, std 13.04, range [35.31, 90.88]